Protein AF-A0A9W3GJE8-F1 (afdb_monomer_lite)

Radius of gyration: 27.29 Å; chains: 1; bounding box: 58×30×79 Å

pLDDT: mean 74.1, std 19.43, range [28.39, 98.31]

Foldseek 3Di:
DDPVVVVVVVVVVVVVVVVVVVVVVVVVVVVVVVVVVVVVVVVVVVVCCVVPVDDDPPPDDDVFFDWDFDDDVPDPPDTDIDGDGPLNVDCPRPVVVVVVVVVVVVVPPDD

Sequence (111 aa):
MTAKEHHQAQEEVNRLIDELQTAIKSNRGHLSKLGPQLQAEQEQFSSYVYQHIKSLPANTLIPGGLQLKVFENGKDTGEISVYVSKTDLWPNSPTQTDYMKERESLLTVHL

InterPro domains:
  IPR043188 Doublecortin domain-containing protein 1 [PTHR46302] (1-108)
  IPR057424 Doublecortin domain-containing protein 1-like, ubiquitin domain [PF25510] (65-103)

Structure (mmCIF, N/CA/C/O backbone):
data_AF-A0A9W3GJE8-F1
#
_entry.id   AF-A0A9W3GJE8-F1
#
loop_
_atom_site.group_PDB
_atom_site.id
_atom_site.type_symbol
_atom_site.label_atom_id
_atom_site.label_alt_id
_atom_site.label_comp_id
_atom_site.label_asym_id
_atom_site.label_entity_id
_atom_site.label_seq_id
_atom_site.pdbx_PDB_ins_code
_atom_site.Cartn_x
_atom_site.Cartn_y
_atom_site.Cartn_z
_atom_site.occupancy
_atom_site.B_iso_or_equiv
_atom_site.auth_seq_id
_atom_site.auth_comp_id
_atom_site.auth_asym_id
_atom_site.auth_atom_id
_atom_site.pdbx_PDB_model_num
ATOM 1 N N . MET A 1 1 ? 24.623 -5.686 -43.720 1.00 62.19 1 MET A N 1
ATOM 2 C CA . MET A 1 1 ? 24.328 -4.478 -42.931 1.00 62.19 1 MET A CA 1
ATOM 3 C C . MET A 1 1 ? 25.204 -3.353 -43.434 1.00 62.19 1 MET A C 1
ATOM 5 O O . MET A 1 1 ? 26.422 -3.488 -43.453 1.00 62.19 1 MET A O 1
ATOM 9 N N . THR A 1 2 ? 24.581 -2.291 -43.913 1.00 86.62 2 THR A N 1
ATOM 10 C CA . THR A 1 2 ? 25.245 -1.069 -44.363 1.00 86.62 2 THR A CA 1
ATOM 11 C C . THR A 1 2 ? 25.479 -0.131 -43.176 1.00 86.62 2 THR A C 1
ATOM 13 O O . THR A 1 2 ? 24.783 -0.205 -42.164 1.00 86.62 2 THR A O 1
ATOM 16 N N . ALA A 1 3 ? 26.450 0.780 -43.284 1.00 86.94 3 ALA A N 1
ATOM 17 C CA . ALA A 1 3 ? 26.758 1.740 -42.216 1.00 86.94 3 ALA A CA 1
ATOM 18 C C . ALA A 1 3 ? 25.547 2.611 -41.819 1.00 86.94 3 ALA A C 1
ATOM 20 O O . ALA A 1 3 ? 25.405 2.991 -40.659 1.00 86.94 3 ALA A O 1
ATOM 21 N N . LYS A 1 4 ? 24.642 2.878 -42.770 1.00 87.50 4 LYS A N 1
ATOM 22 C CA . LYS A 1 4 ? 23.403 3.631 -42.545 1.00 87.50 4 LYS A CA 1
ATOM 23 C C . LYS A 1 4 ? 22.412 2.873 -41.656 1.00 87.50 4 LYS A C 1
ATOM 25 O O . LYS A 1 4 ? 21.859 3.464 -40.738 1.00 87.50 4 LYS A O 1
ATOM 30 N N . GLU A 1 5 ? 22.229 1.576 -41.897 1.00 89.69 5 GLU A N 1
ATOM 31 C CA . GLU A 1 5 ? 21.360 0.719 -41.076 1.00 89.69 5 GLU A CA 1
ATOM 32 C C . GLU A 1 5 ? 21.900 0.592 -39.646 1.00 89.69 5 GLU A C 1
ATOM 34 O O . GLU A 1 5 ? 21.135 0.648 -38.690 1.00 89.69 5 GLU A O 1
ATOM 39 N N . HIS A 1 6 ? 23.225 0.497 -39.486 1.00 90.00 6 HIS A N 1
ATOM 40 C CA . HIS A 1 6 ? 23.855 0.477 -38.164 1.00 90.00 6 HIS A CA 1
ATOM 41 C C . HIS A 1 6 ? 23.651 1.798 -37.408 1.00 90.00 6 HIS A C 1
ATOM 43 O O . HIS A 1 6 ? 23.419 1.794 -36.202 1.00 90.00 6 HIS A O 1
ATOM 49 N N . HIS A 1 7 ? 23.734 2.938 -38.099 1.00 92.06 7 HIS A N 1
ATOM 50 C CA . HIS A 1 7 ? 23.504 4.241 -37.480 1.00 92.06 7 HIS A CA 1
ATOM 51 C C . HIS A 1 7 ? 22.048 4.411 -37.026 1.00 92.06 7 HIS A C 1
ATOM 53 O O . HIS A 1 7 ? 21.813 4.801 -35.888 1.00 92.06 7 HIS A O 1
ATOM 59 N N . GLN A 1 8 ? 21.082 4.027 -37.865 1.00 92.88 8 GLN A N 1
ATOM 60 C CA . GLN A 1 8 ? 19.658 4.073 -37.516 1.00 92.88 8 GLN A CA 1
ATOM 61 C C . GLN A 1 8 ? 19.316 3.146 -36.345 1.00 92.88 8 GLN A C 1
ATOM 63 O O . GLN A 1 8 ? 18.617 3.555 -35.421 1.00 92.88 8 GLN A O 1
ATOM 68 N N . ALA A 1 9 ? 19.860 1.926 -36.339 1.00 93.00 9 ALA A N 1
ATOM 69 C CA . ALA A 1 9 ? 19.688 1.005 -35.220 1.00 93.00 9 ALA A CA 1
ATOM 70 C C . ALA A 1 9 ? 20.263 1.583 -33.914 1.00 93.00 9 ALA A C 1
ATOM 72 O O . ALA A 1 9 ? 19.660 1.437 -32.855 1.00 93.00 9 ALA A O 1
ATOM 73 N N . GLN A 1 10 ? 21.400 2.284 -33.984 1.00 94.69 10 GLN A N 1
ATOM 74 C CA . GLN A 1 10 ? 21.996 2.934 -32.817 1.00 94.69 10 GLN A CA 1
ATOM 75 C C . GLN A 1 10 ? 21.115 4.066 -32.264 1.00 94.69 10 GLN A C 1
ATOM 77 O O . GLN A 1 10 ? 20.980 4.191 -31.048 1.00 94.69 10 GLN A O 1
ATOM 82 N N . GLU A 1 11 ? 20.512 4.883 -33.131 1.00 96.38 11 GLU A N 1
ATOM 83 C CA . GLU A 1 11 ? 19.589 5.948 -32.715 1.00 96.38 11 GLU A CA 1
ATOM 84 C C . GLU A 1 11 ? 18.321 5.384 -32.067 1.00 96.38 11 GLU A C 1
ATOM 86 O O . GLU A 1 11 ? 17.874 5.890 -31.038 1.00 96.38 11 GLU A O 1
ATOM 91 N N . GLU A 1 12 ? 17.766 4.308 -32.625 1.00 96.50 12 GLU A N 1
ATOM 92 C CA . GLU A 1 12 ? 16.579 3.655 -32.075 1.00 96.50 12 GLU A CA 1
ATOM 93 C C . GLU A 1 12 ? 16.856 3.021 -30.707 1.00 96.50 12 GLU A C 1
ATOM 95 O O . GLU A 1 12 ? 16.069 3.196 -29.777 1.00 96.50 12 GLU A O 1
ATOM 100 N N . VAL A 1 13 ? 18.011 2.368 -30.542 1.00 96.94 13 VAL A N 1
ATOM 101 C CA . VAL A 1 13 ? 18.452 1.846 -29.240 1.00 96.94 13 VAL A CA 1
ATOM 102 C C . VAL A 1 13 ? 18.588 2.973 -28.217 1.00 96.94 13 VAL A C 1
ATOM 104 O O . VAL A 1 13 ? 18.102 2.833 -27.097 1.00 96.94 13 VAL A O 1
ATOM 107 N N . ASN A 1 14 ? 19.189 4.105 -28.592 1.00 97.12 14 ASN A N 1
ATOM 108 C CA . ASN A 1 14 ? 19.320 5.249 -27.688 1.00 97.12 14 ASN A CA 1
ATOM 109 C C . ASN A 1 14 ? 17.947 5.816 -27.289 1.00 97.12 14 ASN A C 1
ATOM 111 O O . ASN A 1 14 ? 17.711 6.057 -26.107 1.00 97.12 14 ASN A O 1
ATOM 115 N N . ARG A 1 15 ? 17.008 5.940 -28.240 1.00 98.12 15 ARG A N 1
ATOM 116 C CA . ARG A 1 15 ? 15.636 6.386 -27.949 1.00 98.12 15 ARG A CA 1
ATOM 117 C C . ARG A 1 15 ? 14.939 5.456 -26.955 1.00 98.12 15 ARG A C 1
ATOM 119 O O . ARG A 1 15 ? 14.337 5.922 -25.992 1.00 98.12 15 ARG A O 1
ATOM 126 N N . LEU A 1 16 ? 15.048 4.144 -27.163 1.00 98.19 16 LEU A N 1
ATOM 127 C CA . LEU A 1 16 ? 14.458 3.142 -26.271 1.00 98.19 16 LEU A CA 1
ATOM 128 C C . LEU A 1 16 ? 15.071 3.187 -24.865 1.00 98.19 16 LEU A C 1
ATOM 130 O O . LEU A 1 16 ? 14.359 2.997 -23.879 1.00 98.19 16 LEU A O 1
ATOM 134 N N . ILE A 1 17 ? 16.373 3.465 -24.758 1.00 98.12 17 ILE A N 1
ATOM 135 C CA . ILE A 1 17 ? 17.042 3.662 -23.467 1.00 98.12 17 ILE A CA 1
ATOM 136 C C . ILE A 1 17 ? 16.449 4.872 -22.736 1.00 98.12 17 ILE A C 1
ATOM 138 O O . ILE A 1 17 ? 16.104 4.751 -21.559 1.00 98.12 17 ILE A O 1
ATOM 142 N N . ASP A 1 18 ? 16.276 6.004 -23.417 1.00 98.31 18 ASP A N 1
ATOM 143 C CA . ASP A 1 18 ? 15.727 7.226 -22.815 1.00 98.31 18 ASP A CA 1
ATOM 144 C C . ASP A 1 18 ? 14.266 7.042 -22.368 1.00 98.31 18 ASP A C 1
ATOM 146 O O . ASP A 1 18 ? 13.877 7.451 -21.265 1.00 98.31 18 ASP A O 1
ATOM 150 N N . GLU A 1 19 ? 13.455 6.370 -23.191 1.00 98.25 19 GLU A N 1
ATOM 151 C CA . GLU A 1 19 ? 12.071 6.012 -22.863 1.00 98.25 19 GLU A CA 1
ATOM 152 C C . GLU A 1 19 ? 12.012 5.118 -21.614 1.00 98.25 19 GLU A C 1
ATOM 154 O O . GLU A 1 19 ? 11.259 5.397 -20.673 1.00 98.25 19 GLU A O 1
ATOM 159 N N . LEU A 1 20 ? 12.857 4.084 -21.551 1.00 98.25 20 LEU A N 1
ATOM 160 C CA . LEU A 1 20 ? 12.908 3.168 -20.413 1.00 98.25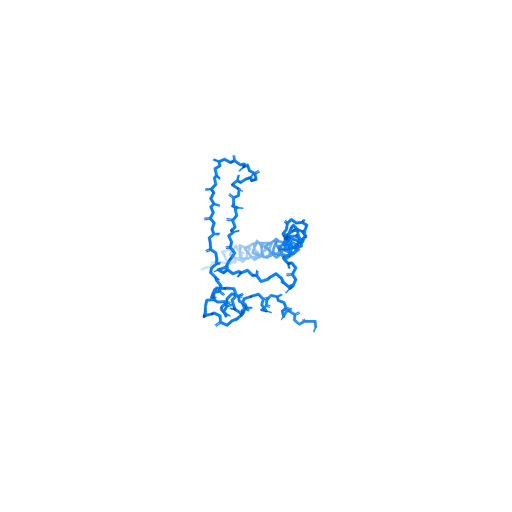 20 LEU A CA 1
ATOM 161 C C . LEU A 1 20 ? 13.372 3.872 -19.131 1.00 98.25 20 LEU A C 1
ATOM 163 O O . LEU A 1 20 ? 12.780 3.679 -18.067 1.00 98.25 20 LEU A O 1
ATOM 167 N N . GLN A 1 21 ? 14.394 4.724 -19.215 1.00 98.19 21 GLN A N 1
ATOM 168 C CA . GLN A 1 21 ? 14.867 5.512 -18.074 1.00 98.19 21 GLN A CA 1
ATOM 169 C C . GLN A 1 21 ? 13.779 6.450 -17.544 1.00 98.19 21 GLN A C 1
ATOM 171 O O . GLN A 1 21 ? 13.595 6.577 -16.328 1.00 98.19 21 GLN A O 1
ATOM 176 N N . THR A 1 22 ? 13.020 7.065 -18.450 1.00 98.06 22 THR A N 1
ATOM 177 C CA . THR A 1 22 ? 11.897 7.939 -18.105 1.00 98.06 22 THR A CA 1
ATOM 178 C C . THR A 1 22 ? 10.796 7.164 -17.386 1.00 98.06 22 THR A C 1
ATOM 180 O O . THR A 1 22 ? 10.339 7.590 -16.320 1.00 98.06 22 THR A O 1
ATOM 183 N N . ALA A 1 23 ? 10.422 5.993 -17.907 1.00 97.81 23 ALA A N 1
ATOM 184 C CA . ALA A 1 23 ? 9.424 5.123 -17.294 1.00 97.81 23 ALA A CA 1
ATOM 185 C C . ALA A 1 23 ? 9.856 4.646 -15.896 1.00 97.81 23 ALA A C 1
ATOM 187 O O . ALA A 1 23 ? 9.076 4.719 -14.945 1.00 97.81 23 ALA A O 1
ATOM 188 N N . ILE A 1 24 ? 11.121 4.240 -15.729 1.00 97.69 24 ILE A N 1
ATOM 189 C CA . ILE A 1 24 ? 11.676 3.833 -14.428 1.00 97.69 24 ILE A CA 1
ATOM 190 C C . ILE A 1 24 ? 11.609 4.986 -13.421 1.00 97.69 24 ILE A C 1
ATOM 192 O O . ILE A 1 24 ? 11.160 4.798 -12.286 1.00 97.69 24 ILE A O 1
ATOM 196 N N . LYS A 1 25 ? 12.029 6.191 -13.822 1.00 97.44 25 LYS A N 1
ATOM 197 C CA . LYS A 1 25 ? 12.011 7.373 -12.950 1.00 97.44 25 LYS A CA 1
ATOM 198 C C . LYS A 1 25 ? 10.588 7.747 -12.536 1.00 97.44 25 LYS A C 1
ATOM 200 O O . LYS A 1 25 ? 10.355 8.034 -11.361 1.00 97.44 25 LYS A O 1
ATOM 205 N N . SER A 1 26 ? 9.648 7.718 -13.480 1.00 96.56 26 SER A N 1
ATOM 206 C CA . SER A 1 26 ? 8.230 7.969 -13.220 1.00 96.56 26 SER A CA 1
ATOM 207 C C . SER A 1 26 ? 7.664 6.955 -12.224 1.00 96.56 26 SER A C 1
ATOM 209 O O . SER A 1 26 ? 7.166 7.353 -11.169 1.00 96.56 26 SER A O 1
ATOM 211 N N . ASN A 1 27 ? 7.841 5.656 -12.480 1.00 96.50 27 ASN A N 1
ATOM 212 C CA . ASN A 1 27 ? 7.356 4.591 -11.599 1.00 96.50 27 ASN A CA 1
ATOM 213 C C . ASN A 1 27 ? 7.936 4.698 -10.189 1.00 96.50 27 ASN A C 1
ATOM 215 O O . ASN A 1 27 ? 7.202 4.573 -9.212 1.00 96.50 27 ASN A O 1
ATOM 219 N N . ARG A 1 28 ? 9.229 5.013 -10.057 1.00 95.25 28 ARG A N 1
ATOM 220 C CA . ARG A 1 28 ? 9.848 5.248 -8.747 1.00 95.25 28 ARG A CA 1
ATOM 221 C C . ARG A 1 28 ? 9.186 6.409 -7.995 1.00 95.25 28 ARG A C 1
ATOM 223 O O . ARG A 1 28 ? 8.985 6.303 -6.789 1.00 95.25 28 ARG A O 1
ATOM 230 N N . GLY A 1 29 ? 8.815 7.479 -8.699 1.00 94.06 29 GLY A N 1
ATOM 231 C CA . GLY A 1 29 ? 8.074 8.609 -8.129 1.00 94.06 29 GLY A CA 1
ATOM 232 C C . GLY A 1 29 ? 6.625 8.281 -7.746 1.00 94.06 29 GLY A C 1
ATOM 233 O O . GLY A 1 29 ? 6.077 8.895 -6.832 1.00 94.06 29 GLY A O 1
ATOM 234 N N . HIS A 1 30 ? 5.991 7.313 -8.411 1.00 93.56 30 HIS A N 1
ATOM 235 C CA . HIS A 1 30 ? 4.691 6.786 -7.988 1.00 93.56 30 HIS A CA 1
ATOM 236 C C . HIS A 1 30 ? 4.831 5.916 -6.736 1.00 93.56 30 HIS A C 1
ATOM 238 O O . HIS A 1 30 ? 4.132 6.145 -5.750 1.00 93.56 30 HIS A O 1
ATOM 244 N N . LEU A 1 31 ? 5.788 4.984 -6.731 1.00 93.75 31 LEU A N 1
ATOM 245 C CA . LEU A 1 31 ? 6.051 4.100 -5.593 1.00 93.75 31 LEU A CA 1
ATOM 246 C C . LEU A 1 31 ? 6.439 4.877 -4.328 1.00 93.75 31 LEU A C 1
ATOM 248 O O . LEU A 1 31 ? 6.001 4.520 -3.238 1.00 93.75 31 LEU A O 1
ATOM 252 N N . SER A 1 32 ? 7.182 5.983 -4.455 1.00 93.81 32 SER A N 1
ATOM 253 C CA . SER A 1 32 ? 7.549 6.814 -3.301 1.00 93.81 32 SER A CA 1
ATOM 254 C C . SER A 1 32 ? 6.350 7.463 -2.602 1.00 93.81 32 SER A C 1
ATOM 256 O O . SER A 1 32 ? 6.485 7.899 -1.465 1.00 93.81 32 SER A O 1
ATOM 258 N N . LYS A 1 33 ? 5.191 7.558 -3.268 1.00 94.69 33 LYS A N 1
ATOM 259 C CA . LYS A 1 33 ? 3.956 8.107 -2.684 1.00 94.69 33 LYS A CA 1
ATOM 260 C C . LYS A 1 33 ? 3.129 7.052 -1.953 1.00 94.69 33 LYS A C 1
ATOM 262 O O . LYS A 1 33 ? 2.388 7.416 -1.046 1.00 94.69 33 LYS A O 1
ATOM 267 N N . LEU A 1 34 ? 3.278 5.774 -2.309 1.00 93.88 34 LEU A N 1
ATOM 268 C CA . LEU A 1 34 ? 2.508 4.686 -1.703 1.00 93.88 34 LEU A CA 1
ATOM 269 C C . LEU A 1 34 ? 2.836 4.506 -0.219 1.00 93.88 34 LEU A C 1
ATOM 271 O O . LEU A 1 34 ? 1.928 4.290 0.571 1.00 93.88 34 LEU A O 1
ATOM 275 N N . GLY A 1 35 ? 4.108 4.645 0.171 1.00 91.44 35 GLY A N 1
ATOM 276 C CA . GLY A 1 35 ? 4.519 4.554 1.579 1.00 91.44 35 GLY A CA 1
ATOM 277 C C . GLY A 1 35 ? 3.802 5.580 2.470 1.00 91.44 35 GLY A C 1
ATOM 278 O O . GLY A 1 35 ? 3.084 5.178 3.383 1.00 91.44 35 GLY A O 1
ATOM 279 N N . PRO A 1 36 ? 3.915 6.890 2.178 1.00 94.50 36 PRO A N 1
ATOM 280 C CA . PRO A 1 36 ? 3.189 7.926 2.912 1.00 94.50 36 PRO A CA 1
ATOM 281 C C . PRO A 1 36 ? 1.662 7.763 2.894 1.00 94.50 36 PRO A C 1
ATOM 283 O O . PRO A 1 36 ? 1.015 8.045 3.897 1.00 94.50 36 PRO A O 1
ATOM 286 N N . GLN A 1 37 ? 1.076 7.306 1.781 1.00 95.00 37 GLN A N 1
ATOM 287 C CA . GLN A 1 37 ? -0.369 7.053 1.696 1.00 95.00 37 GLN A CA 1
ATOM 288 C C . GLN A 1 37 ? -0.802 5.914 2.617 1.00 95.00 37 GLN A C 1
ATOM 290 O O . GLN A 1 37 ? -1.737 6.083 3.394 1.00 95.00 37 GLN A O 1
ATOM 295 N N . LEU A 1 38 ? -0.083 4.790 2.579 1.00 92.81 38 LEU A N 1
ATOM 296 C CA . LEU A 1 38 ? -0.342 3.650 3.451 1.00 92.81 38 LEU A CA 1
ATOM 297 C C . LEU A 1 38 ? -0.212 4.041 4.927 1.00 92.81 38 LEU A C 1
ATOM 299 O O . LEU A 1 38 ? -1.052 3.660 5.737 1.00 92.81 38 LEU A O 1
ATOM 303 N N . GLN A 1 39 ? 0.809 4.829 5.273 1.00 91.88 39 GLN A N 1
ATOM 304 C CA . GLN A 1 39 ? 0.987 5.327 6.634 1.00 91.88 39 GLN A CA 1
ATOM 305 C C . GLN A 1 39 ? -0.183 6.225 7.064 1.00 91.88 39 GLN A C 1
ATOM 307 O O . GLN A 1 39 ? -0.745 6.016 8.136 1.00 91.88 39 GLN A O 1
ATOM 312 N N . ALA A 1 40 ? -0.592 7.180 6.225 1.00 92.69 40 ALA A N 1
ATOM 313 C CA . ALA A 1 40 ? -1.721 8.059 6.525 1.00 92.69 40 ALA A CA 1
ATOM 314 C C . ALA A 1 40 ? -3.034 7.274 6.711 1.00 92.69 40 ALA A C 1
ATOM 316 O O . ALA A 1 40 ? -3.802 7.562 7.628 1.00 92.69 40 ALA A O 1
ATOM 317 N N . GLU A 1 41 ? -3.275 6.247 5.889 1.00 91.25 41 GLU A N 1
ATOM 318 C CA . GLU A 1 41 ? -4.418 5.346 6.056 1.00 91.25 41 GLU A CA 1
ATOM 319 C C . GLU A 1 41 ? -4.335 4.567 7.377 1.00 91.25 41 GLU A C 1
ATOM 321 O O . GLU A 1 41 ? -5.313 4.525 8.123 1.00 91.25 41 GLU A O 1
ATOM 326 N N . GLN A 1 42 ? -3.176 3.997 7.721 1.00 86.56 42 GLN A N 1
ATOM 327 C CA . GLN A 1 42 ? -2.973 3.279 8.988 1.00 86.56 42 GLN A CA 1
ATOM 328 C C . GLN A 1 42 ? -3.180 4.178 10.215 1.00 86.56 42 GLN A C 1
ATOM 330 O O . GLN A 1 42 ? -3.803 3.756 11.195 1.00 86.56 42 GLN A O 1
ATOM 335 N N . GLU A 1 43 ? -2.698 5.420 10.168 1.00 89.75 43 GLU A N 1
ATOM 336 C CA . GLU A 1 43 ? -2.908 6.423 11.217 1.00 89.75 43 GLU A CA 1
ATOM 337 C C . GLU A 1 43 ? -4.392 6.795 11.337 1.00 89.75 43 GLU A C 1
ATOM 339 O O . GLU A 1 43 ? -4.936 6.839 12.446 1.00 89.75 43 GLU A O 1
ATOM 344 N N . GLN A 1 44 ? -5.083 6.978 10.207 1.00 89.00 44 GLN A N 1
ATOM 345 C CA . GLN A 1 44 ? -6.523 7.230 10.178 1.00 89.00 44 GLN A CA 1
ATOM 346 C C . GLN A 1 44 ? -7.314 6.059 10.777 1.00 89.00 44 GLN A C 1
ATOM 348 O O . GLN A 1 44 ? -8.193 6.282 11.613 1.00 89.00 44 GLN A O 1
ATOM 353 N N . PHE A 1 45 ? -6.991 4.817 10.405 1.00 79.69 45 PHE A N 1
ATOM 354 C CA . PHE A 1 45 ? -7.611 3.618 10.976 1.00 79.69 45 PHE A CA 1
ATOM 355 C C . PHE A 1 45 ? -7.362 3.510 12.481 1.00 79.69 45 PHE A C 1
ATOM 357 O O . PHE A 1 45 ? -8.293 3.243 13.242 1.00 79.69 45 PHE A O 1
ATOM 364 N N . SER A 1 46 ? -6.130 3.752 12.927 1.00 76.25 46 SER A N 1
ATOM 365 C CA . SER A 1 46 ? -5.769 3.694 14.348 1.00 76.25 46 SER A CA 1
ATOM 366 C C . SER A 1 46 ? -6.529 4.742 15.165 1.00 76.25 46 SER A C 1
ATOM 368 O O . SER A 1 46 ? -7.072 4.432 16.226 1.00 76.25 46 SER A O 1
ATOM 370 N N . SER A 1 47 ? -6.640 5.964 14.637 1.00 78.69 47 SER A N 1
ATOM 371 C CA . SER A 1 47 ? -7.428 7.043 15.240 1.00 78.69 47 SER A CA 1
ATOM 372 C C . SER A 1 47 ? -8.918 6.691 15.307 1.00 78.69 47 SER A C 1
ATOM 374 O O . SER A 1 47 ? 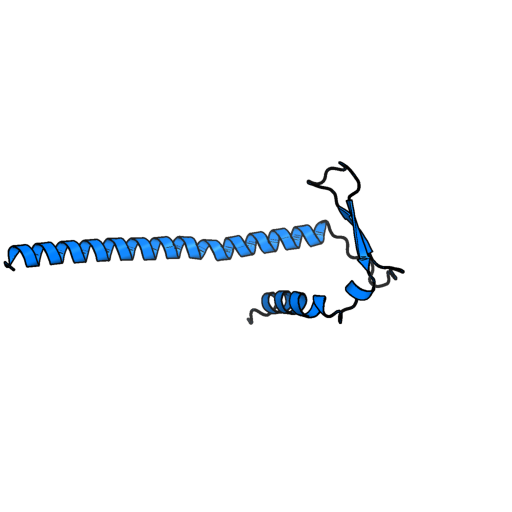-9.540 6.836 16.360 1.00 78.69 47 SER A O 1
ATOM 376 N N . TYR A 1 48 ? -9.479 6.141 14.224 1.00 78.12 48 TYR A N 1
ATOM 377 C CA . TYR A 1 48 ? -10.871 5.692 14.176 1.00 78.12 48 TYR A CA 1
ATOM 378 C C . TYR A 1 48 ? -11.162 4.622 15.238 1.00 78.12 48 TYR A C 1
ATOM 380 O O . TYR A 1 48 ? -12.130 4.734 15.991 1.00 78.12 48 TYR A O 1
ATOM 388 N N . VAL A 1 49 ? -10.296 3.609 15.349 1.00 75.75 49 VAL A N 1
ATOM 389 C CA . VAL A 1 49 ? -10.412 2.562 16.373 1.00 75.75 49 VAL A CA 1
ATOM 390 C C . VAL A 1 49 ? -10.385 3.170 17.772 1.00 75.75 49 VAL A C 1
ATOM 392 O O . VAL A 1 49 ? -11.272 2.874 18.565 1.00 75.75 49 VAL A O 1
ATOM 395 N N . TYR A 1 50 ? -9.430 4.054 18.068 1.00 72.56 50 TYR A N 1
ATOM 396 C CA . TYR A 1 50 ? -9.316 4.672 19.392 1.00 72.56 50 TYR A CA 1
ATOM 397 C C . TYR A 1 50 ? -10.543 5.519 19.767 1.00 72.56 50 TYR A C 1
ATOM 399 O O . TYR A 1 50 ? -10.971 5.526 20.920 1.00 72.56 50 TYR A O 1
ATOM 407 N N . GLN A 1 51 ? -11.130 6.228 18.799 1.00 74.31 51 GLN A N 1
ATOM 408 C CA . GLN A 1 51 ? -12.285 7.095 19.039 1.00 74.31 51 GLN A CA 1
ATOM 409 C C . GLN A 1 51 ? -13.601 6.320 19.173 1.00 74.31 51 GLN A C 1
ATOM 411 O O . GLN A 1 51 ? -14.467 6.706 19.962 1.00 74.31 51 GLN A O 1
ATOM 416 N N . HIS A 1 52 ? -13.770 5.245 18.401 1.00 71.38 52 HIS A N 1
ATOM 417 C CA . HIS A 1 52 ? -15.069 4.587 18.244 1.00 71.38 52 HIS A CA 1
ATOM 418 C C . HIS A 1 52 ? -15.153 3.205 18.891 1.00 71.38 52 HIS A C 1
ATOM 420 O O . HIS A 1 52 ? -16.237 2.802 19.317 1.00 71.38 52 HIS A O 1
ATOM 426 N N . ILE A 1 53 ? -14.036 2.488 19.025 1.00 71.31 53 ILE A N 1
ATOM 427 C CA . ILE A 1 53 ? -13.989 1.195 19.707 1.00 71.31 53 ILE A CA 1
ATOM 428 C C . ILE A 1 53 ? -13.581 1.440 21.153 1.00 71.31 53 ILE A C 1
ATOM 430 O O . ILE A 1 53 ? -12.405 1.519 21.502 1.00 71.31 53 ILE A O 1
ATOM 434 N N . LYS A 1 54 ? -14.584 1.552 22.023 1.00 67.88 54 LYS A N 1
ATOM 435 C CA . LYS A 1 54 ? -14.344 1.618 23.464 1.00 67.88 54 LYS A CA 1
ATOM 436 C C . LYS A 1 54 ? -13.808 0.268 23.922 1.00 67.88 54 LYS A C 1
ATOM 438 O O . LYS A 1 54 ? -14.496 -0.745 23.795 1.00 67.88 54 LYS A O 1
ATOM 443 N N . SER A 1 55 ? -12.588 0.253 24.451 1.00 64.00 55 SER A N 1
ATOM 444 C CA . SER A 1 55 ? -12.076 -0.926 25.137 1.00 64.00 55 SER A CA 1
ATOM 445 C C . SER A 1 55 ? -12.981 -1.242 26.324 1.00 64.00 55 SER A C 1
ATOM 447 O O . SER A 1 55 ? -13.459 -0.353 27.037 1.00 64.00 55 SER A O 1
ATOM 449 N N . LEU A 1 56 ? -13.255 -2.528 26.518 1.00 63.53 56 LEU A N 1
ATOM 450 C CA . LEU A 1 56 ? -13.924 -2.966 27.730 1.00 63.53 56 LEU A CA 1
ATOM 451 C C . LEU A 1 56 ? -12.975 -2.733 28.915 1.00 63.53 56 LEU A C 1
ATOM 453 O O . LEU A 1 56 ? -11.762 -2.916 28.764 1.00 63.53 56 LEU A O 1
ATOM 457 N N . PRO A 1 57 ? -13.492 -2.321 30.083 1.00 66.38 57 PRO A N 1
ATOM 458 C CA . PRO A 1 57 ? -12.692 -2.231 31.294 1.00 66.38 57 PRO A CA 1
ATOM 459 C C . PRO A 1 57 ? -11.878 -3.512 31.508 1.00 66.38 57 PRO A C 1
ATOM 461 O O . PRO A 1 57 ? -12.393 -4.613 31.330 1.00 66.38 57 PRO A O 1
ATOM 464 N N . ALA A 1 58 ? -10.624 -3.385 31.948 1.00 59.28 58 ALA A N 1
ATOM 465 C CA . ALA A 1 58 ? -9.719 -4.527 32.146 1.00 59.28 58 ALA A CA 1
ATOM 466 C C . ALA A 1 58 ? -10.271 -5.610 33.104 1.00 59.28 58 ALA A C 1
ATOM 468 O O . ALA A 1 58 ? -9.818 -6.749 33.085 1.00 59.28 58 ALA A O 1
ATOM 469 N N . ASN A 1 59 ? -11.280 -5.263 33.909 1.00 60.66 59 ASN A N 1
ATOM 470 C CA . ASN A 1 59 ? -11.941 -6.148 34.869 1.00 60.66 59 ASN A CA 1
ATOM 471 C C . ASN A 1 59 ? -13.292 -6.690 34.372 1.00 60.66 59 ASN A C 1
ATOM 473 O O . ASN A 1 59 ? -14.038 -7.291 35.146 1.00 60.66 59 ASN A O 1
ATOM 477 N N . THR A 1 60 ? -13.658 -6.453 33.110 1.00 62.72 60 THR A N 1
ATOM 478 C CA . THR A 1 60 ? -14.899 -6.980 32.548 1.00 62.72 60 THR A CA 1
ATOM 479 C C . THR A 1 60 ? -14.754 -8.479 32.322 1.00 62.72 60 THR A C 1
ATOM 481 O O . THR A 1 60 ? -14.217 -8.937 31.316 1.00 62.72 60 THR A O 1
ATOM 484 N N . LEU A 1 61 ? -15.270 -9.262 33.267 1.00 60.88 61 LEU A N 1
ATOM 485 C CA . LEU A 1 61 ? -15.522 -10.676 33.044 1.00 60.88 61 LEU A CA 1
ATOM 486 C C . LEU A 1 61 ? -16.671 -10.775 32.034 1.00 60.88 61 LEU A C 1
ATOM 488 O O . LEU A 1 61 ? -17.778 -10.349 32.349 1.00 60.88 61 LEU A O 1
ATOM 492 N N . ILE A 1 62 ? -16.418 -11.310 30.837 1.00 65.31 62 ILE A N 1
ATOM 493 C CA . ILE A 1 62 ? -17.474 -11.607 29.860 1.00 65.31 62 ILE A CA 1
ATOM 494 C C . ILE A 1 62 ? -17.794 -13.106 29.954 1.00 65.31 62 ILE A C 1
ATOM 496 O O . ILE A 1 62 ? -17.040 -13.932 29.424 1.00 65.31 62 ILE A O 1
ATOM 500 N N . PRO A 1 63 ? -18.856 -13.513 30.672 1.00 64.19 63 PRO A N 1
ATOM 501 C CA . PRO A 1 63 ? -19.227 -14.914 30.777 1.00 64.19 63 PRO A CA 1
ATOM 502 C C . PRO A 1 63 ? -19.873 -15.323 29.448 1.00 64.19 63 PRO A C 1
ATOM 504 O O . PRO A 1 63 ? -20.941 -14.834 29.103 1.00 64.19 63 PRO A O 1
ATOM 507 N N . GLY A 1 64 ? -19.204 -16.184 28.680 1.00 69.31 64 GLY A N 1
ATOM 508 C CA . GLY A 1 64 ? -19.689 -16.691 27.387 1.00 69.31 64 GLY A CA 1
ATOM 509 C C . GLY A 1 64 ? -18.845 -16.223 26.203 1.00 69.31 64 GLY A C 1
ATOM 510 O O . GLY A 1 64 ? -18.439 -17.048 25.387 1.00 69.31 64 GLY A O 1
ATOM 511 N N . GLY A 1 65 ? -18.471 -14.947 26.171 1.00 71.19 65 GLY A N 1
ATOM 512 C CA . GLY A 1 65 ? -17.758 -14.339 25.048 1.00 71.19 65 GLY A CA 1
ATOM 513 C C . GLY A 1 65 ? -18.430 -13.043 24.593 1.00 71.19 65 GLY A C 1
ATOM 514 O O . GLY A 1 65 ? -19.384 -12.589 25.219 1.00 71.19 65 GLY A O 1
ATOM 515 N N . LEU A 1 66 ? -17.910 -12.408 23.547 1.00 76.44 66 LEU A N 1
ATOM 516 C CA . LEU A 1 66 ? -18.325 -11.075 23.113 1.00 76.44 66 LEU A CA 1
ATOM 517 C C . LEU A 1 66 ? -19.400 -11.159 22.024 1.00 76.44 66 LEU A C 1
ATOM 519 O O . LEU A 1 66 ? -19.174 -11.759 20.977 1.00 76.44 66 LEU A O 1
ATOM 523 N N . GLN A 1 67 ? -20.545 -10.512 22.240 1.00 75.62 67 GLN A N 1
ATOM 524 C CA . GLN A 1 67 ? -21.552 -10.307 21.198 1.00 75.62 67 GLN A CA 1
ATOM 525 C C . GLN A 1 67 ? -21.371 -8.915 20.584 1.00 75.62 67 GLN A C 1
ATOM 527 O O . GLN A 1 67 ? -21.425 -7.904 21.283 1.00 75.62 67 GLN A O 1
ATOM 532 N N . LEU A 1 68 ? -21.132 -8.865 19.278 1.00 76.19 68 LEU A N 1
ATOM 533 C CA . LEU A 1 68 ? -20.935 -7.644 18.505 1.00 76.19 68 LEU A CA 1
ATOM 534 C C . LEU A 1 68 ? -22.189 -7.360 17.681 1.00 76.19 68 LEU A C 1
ATOM 536 O O . LEU A 1 68 ? -22.627 -8.226 16.926 1.00 76.19 68 LEU A O 1
ATOM 540 N N . LYS A 1 69 ? -22.736 -6.145 17.784 1.00 75.50 69 LYS A N 1
ATOM 541 C CA . LYS A 1 69 ? -23.786 -5.656 16.880 1.00 75.50 69 LYS A CA 1
ATOM 542 C C . L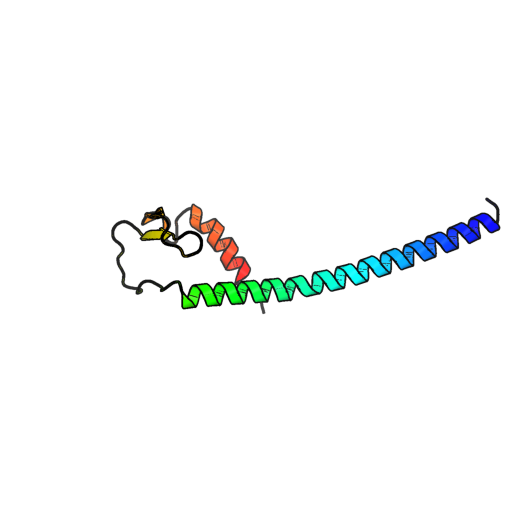YS A 1 69 ? -23.130 -4.880 15.739 1.00 75.50 69 LYS A C 1
ATOM 544 O O . LYS A 1 69 ? -22.459 -3.879 15.989 1.00 75.50 69 LYS A O 1
ATOM 549 N N . VAL A 1 70 ? -23.293 -5.355 14.507 1.00 72.81 70 VAL A N 1
ATOM 550 C CA . VAL A 1 70 ? -22.694 -4.748 13.313 1.00 72.81 70 VAL A CA 1
ATOM 551 C C . VAL A 1 70 ? -23.754 -3.947 12.566 1.00 72.81 70 VAL A C 1
ATOM 553 O O . VAL A 1 70 ? -24.825 -4.463 12.258 1.00 72.81 70 VAL A O 1
ATOM 556 N N . PHE A 1 71 ? -23.439 -2.687 12.268 1.00 73.81 71 PHE A N 1
ATOM 557 C CA . PHE A 1 71 ? -24.286 -1.793 11.482 1.00 73.81 71 PHE A CA 1
ATOM 558 C C . PHE A 1 71 ? -23.656 -1.572 10.113 1.00 73.81 71 PHE A C 1
ATOM 560 O O . PHE A 1 71 ? -22.581 -0.976 10.003 1.00 73.81 71 PHE A O 1
ATOM 567 N N . GLU A 1 72 ? -24.321 -2.037 9.063 1.00 74.44 72 GLU A N 1
ATOM 568 C CA . GLU A 1 72 ? -23.845 -1.828 7.702 1.00 74.44 72 GLU A CA 1
ATOM 569 C C . GLU A 1 72 ? -23.919 -0.334 7.351 1.00 74.44 72 GLU A C 1
ATOM 571 O O . GLU A 1 72 ? -24.953 0.318 7.511 1.00 74.44 72 GLU A O 1
ATOM 576 N N . ASN A 1 73 ? -22.797 0.245 6.913 1.00 74.81 73 ASN A N 1
ATOM 577 C CA . ASN A 1 73 ? -22.678 1.677 6.605 1.00 74.81 73 ASN A CA 1
ATOM 578 C C . ASN A 1 73 ? -23.114 2.614 7.754 1.00 74.81 73 ASN A C 1
ATOM 580 O O . ASN A 1 73 ? -23.548 3.741 7.510 1.00 74.81 73 ASN A O 1
ATOM 584 N N . GLY A 1 74 ? -23.039 2.145 9.006 1.00 70.50 74 GLY A N 1
ATOM 585 C CA . GLY A 1 74 ? -23.459 2.902 10.188 1.00 70.50 74 GLY A CA 1
ATOM 586 C C . GLY A 1 74 ? -24.972 3.129 10.301 1.00 70.50 74 GLY A C 1
ATOM 587 O O . GLY A 1 74 ? -25.398 3.922 11.139 1.00 70.50 74 GLY A O 1
ATOM 588 N N . LYS A 1 75 ? -25.789 2.464 9.473 1.00 75.69 75 LYS A N 1
ATOM 589 C CA . LYS A 1 75 ? -27.253 2.534 9.542 1.00 75.69 75 LYS A CA 1
ATOM 590 C C . LYS A 1 75 ? -27.804 1.323 10.293 1.00 75.69 75 LYS A C 1
ATOM 592 O O . LYS A 1 75 ? -27.352 0.200 10.092 1.00 75.69 75 LYS A O 1
ATOM 597 N N . ASP A 1 76 ? -28.810 1.551 11.135 1.00 75.94 76 ASP A N 1
ATOM 598 C CA . ASP A 1 76 ? -29.569 0.480 11.795 1.00 75.94 76 ASP A CA 1
ATOM 599 C C . ASP A 1 76 ? -30.605 -0.100 10.824 1.00 75.94 76 ASP A C 1
ATOM 601 O O . ASP A 1 76 ? -31.799 0.173 10.909 1.00 75.94 76 ASP A O 1
ATOM 605 N N . THR A 1 77 ? -30.117 -0.821 9.811 1.00 67.44 77 THR A N 1
ATOM 606 C CA . THR A 1 77 ? -30.931 -1.471 8.767 1.00 67.44 77 THR A CA 1
ATOM 607 C C . THR A 1 77 ? -31.328 -2.909 9.111 1.00 67.44 77 THR A C 1
ATOM 609 O O . THR A 1 77 ? -31.937 -3.589 8.289 1.00 67.44 77 THR A O 1
ATOM 612 N N . GLY A 1 78 ? -31.020 -3.370 10.323 1.00 65.06 78 GLY A N 1
ATOM 613 C CA . GLY A 1 78 ? -31.272 -4.728 10.796 1.00 65.06 78 GLY A CA 1
ATOM 614 C C . GLY A 1 78 ? -30.128 -5.226 11.675 1.00 65.06 78 GLY A C 1
ATOM 615 O O . GLY A 1 78 ? -28.979 -4.819 11.515 1.00 65.06 78 GLY A O 1
ATOM 616 N N . GLU A 1 79 ? -30.438 -6.097 12.634 1.00 66.69 79 GLU A N 1
ATOM 617 C CA . GLU A 1 79 ? -29.447 -6.624 13.571 1.00 66.69 79 GLU A CA 1
ATOM 618 C C . GLU A 1 79 ? -28.651 -7.774 12.941 1.00 66.69 79 GLU A C 1
ATOM 620 O O . GLU A 1 79 ? -29.159 -8.881 12.773 1.00 66.69 79 GLU A O 1
ATOM 625 N N . ILE A 1 80 ? -27.378 -7.520 12.628 1.00 65.88 80 ILE A N 1
ATOM 626 C CA . ILE A 1 80 ? -26.390 -8.574 12.383 1.00 65.88 80 ILE A CA 1
ATOM 627 C C . ILE A 1 80 ? -25.566 -8.705 13.664 1.00 65.88 80 ILE A C 1
ATOM 629 O O . ILE A 1 80 ? -24.740 -7.843 13.975 1.00 65.88 80 ILE A O 1
ATOM 633 N N . SER A 1 81 ? -25.816 -9.766 14.435 1.00 68.06 81 SER A N 1
ATOM 634 C CA . SER A 1 81 ? -25.049 -10.063 15.645 1.00 68.06 81 SER A CA 1
ATOM 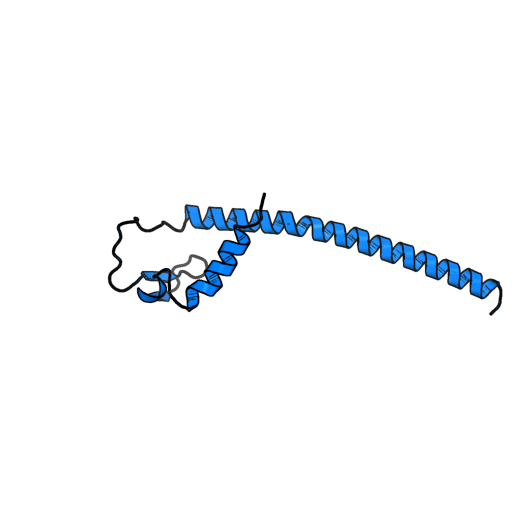635 C C . SER A 1 81 ? -23.975 -11.111 15.363 1.00 68.06 81 SER A C 1
ATOM 637 O O . SER A 1 81 ? -24.291 -12.204 14.892 1.00 68.06 81 SER A O 1
ATOM 639 N N . VAL A 1 82 ? -22.722 -10.812 15.697 1.00 73.62 82 VAL A N 1
ATOM 640 C CA . VAL A 1 82 ? -21.601 -11.758 15.627 1.00 73.62 82 VAL A CA 1
ATOM 641 C C . VAL A 1 82 ? -21.220 -12.163 17.043 1.00 73.62 82 VAL A C 1
ATOM 643 O O . VAL A 1 82 ? -21.054 -11.306 17.909 1.00 73.62 82 VAL A O 1
ATOM 646 N N . TYR A 1 83 ? -21.084 -13.463 17.290 1.00 76.62 83 TYR A N 1
ATOM 647 C CA . TYR A 1 83 ? -20.670 -13.990 18.586 1.00 76.62 83 TYR A CA 1
ATOM 648 C C . TYR A 1 83 ? -19.224 -14.475 18.527 1.00 76.62 83 TYR A C 1
ATOM 650 O O . TYR A 1 83 ? -18.882 -15.316 17.700 1.00 76.62 83 TYR A O 1
ATOM 658 N N . VAL A 1 84 ? -18.389 -13.953 19.421 1.00 73.81 84 VAL A N 1
ATOM 659 C CA . VAL A 1 84 ? -16.996 -14.360 19.607 1.00 73.81 84 VAL A CA 1
ATOM 660 C C . VAL A 1 84 ? -16.917 -15.138 20.907 1.00 73.81 84 VAL A C 1
ATOM 662 O O . VAL A 1 84 ? -17.199 -14.593 21.973 1.00 73.81 84 VAL A O 1
ATOM 665 N N . SER A 1 85 ? -16.558 -16.416 20.842 1.00 70.62 85 SER A N 1
ATOM 666 C CA . SER A 1 85 ? -16.558 -17.264 22.029 1.00 70.62 85 SER A CA 1
ATOM 667 C C . SER A 1 85 ? -15.402 -16.915 22.971 1.00 70.62 85 SER A C 1
ATOM 669 O O . SER A 1 85 ? -14.365 -16.390 22.565 1.00 70.62 85 SER A O 1
ATOM 671 N N . LYS A 1 86 ? -15.535 -17.261 24.256 1.00 67.94 86 LYS A N 1
ATOM 672 C CA . LYS A 1 86 ? -14.450 -17.093 25.238 1.00 67.94 86 LYS A CA 1
ATOM 673 C C . LYS A 1 86 ? -13.140 -17.793 24.828 1.00 67.94 86 LYS A C 1
ATOM 675 O O . LYS A 1 86 ? -12.072 -17.319 25.203 1.00 67.94 86 LYS A O 1
ATOM 680 N N . THR A 1 87 ? -13.206 -18.897 24.079 1.00 69.44 87 THR A N 1
ATOM 681 C CA . THR A 1 87 ? -12.018 -19.615 23.587 1.00 69.44 87 THR A CA 1
ATOM 682 C C . THR A 1 87 ? -11.277 -18.854 22.492 1.00 69.44 87 THR A C 1
ATOM 684 O O . THR A 1 87 ? -10.058 -18.959 22.431 1.00 69.44 87 THR A O 1
ATOM 687 N N . ASP A 1 88 ? -11.976 -18.036 21.700 1.00 63.47 88 ASP A N 1
ATOM 688 C CA . ASP A 1 88 ? -11.374 -17.187 20.658 1.00 63.47 88 ASP A CA 1
ATOM 689 C C . ASP A 1 88 ? -10.746 -15.911 21.242 1.00 63.47 88 ASP A C 1
ATOM 691 O O . ASP A 1 88 ? -9.872 -15.296 20.637 1.00 63.47 88 ASP A O 1
ATOM 695 N N . LEU A 1 89 ? -11.189 -15.514 22.439 1.00 60.47 89 LEU A N 1
ATOM 696 C CA . LEU A 1 89 ? -10.682 -14.354 23.177 1.00 60.47 89 LEU A CA 1
ATOM 697 C C . LEU A 1 89 ? -9.433 -14.670 24.017 1.00 60.47 89 LEU A C 1
ATOM 699 O O . LEU A 1 89 ? -8.838 -13.754 24.586 1.00 60.47 89 LEU A O 1
ATOM 703 N N . TRP A 1 90 ? -9.047 -15.944 24.142 1.00 57.00 90 TRP A N 1
ATOM 704 C CA . TRP A 1 90 ? -7.873 -16.335 24.919 1.00 57.00 90 TRP A CA 1
ATOM 705 C C . TRP A 1 90 ? -6.593 -16.191 24.078 1.00 57.00 90 TRP A C 1
ATOM 707 O O . TRP A 1 90 ? -6.566 -16.764 22.989 1.00 57.00 90 TRP A O 1
ATOM 717 N N . PRO A 1 91 ? -5.512 -15.570 24.605 1.00 53.62 91 PRO A N 1
ATOM 718 C CA . PRO A 1 91 ? -4.241 -15.321 23.896 1.00 53.62 91 PRO A CA 1
ATOM 719 C C . PRO A 1 91 ? -3.581 -16.525 23.194 1.00 53.62 91 PRO A C 1
ATOM 721 O O . PRO A 1 91 ? -2.668 -16.354 22.395 1.00 53.62 91 PRO A O 1
ATOM 724 N N . ASN A 1 92 ? -4.007 -17.752 23.515 1.00 51.75 92 ASN A N 1
ATOM 725 C CA . ASN A 1 92 ? -3.391 -19.010 23.084 1.00 51.75 92 ASN A CA 1
ATOM 726 C C . ASN A 1 92 ? -4.292 -19.832 22.144 1.00 51.75 92 ASN A C 1
ATOM 728 O O . ASN A 1 92 ? -4.109 -21.045 22.035 1.00 51.75 92 ASN A O 1
ATOM 732 N N . SER A 1 93 ? -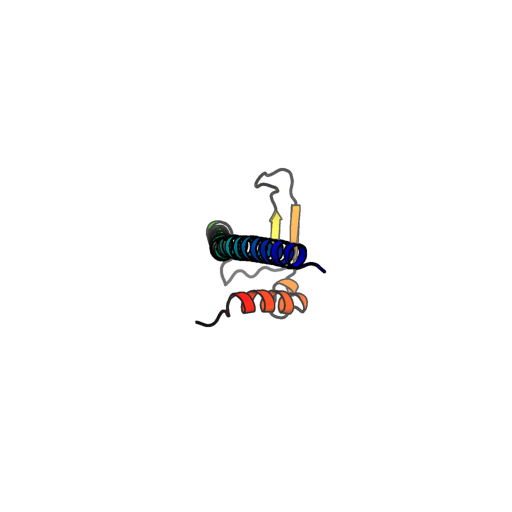5.303 -19.227 21.511 1.00 48.88 93 SER A N 1
ATOM 733 C CA . SER A 1 93 ? -6.097 -19.948 20.512 1.00 48.88 93 SER A CA 1
ATOM 734 C C . SER A 1 93 ? -5.265 -20.183 19.233 1.00 48.88 93 SER A C 1
ATOM 736 O O . SER A 1 93 ? -4.544 -19.277 18.803 1.00 48.88 93 SER A O 1
ATOM 738 N N . PRO A 1 94 ? -5.331 -21.375 18.601 1.00 50.81 94 PRO A N 1
ATOM 739 C CA . PRO A 1 94 ? -4.502 -21.710 17.433 1.00 50.81 94 PRO A CA 1
ATOM 740 C C . PRO A 1 94 ? -4.681 -20.739 16.260 1.00 50.81 94 PRO A C 1
ATOM 742 O O . PRO A 1 94 ? -3.752 -20.495 15.498 1.00 50.81 94 PRO A O 1
ATOM 745 N N . THR A 1 95 ? -5.874 -20.162 16.134 1.00 49.78 95 THR A N 1
ATOM 746 C CA . THR A 1 95 ? -6.235 -19.174 15.116 1.00 49.78 95 THR A CA 1
ATOM 747 C C . THR A 1 95 ? -5.621 -17.799 15.381 1.00 49.78 95 THR A C 1
ATOM 749 O O . THR A 1 95 ? -5.351 -17.075 14.433 1.00 49.78 95 THR A O 1
ATOM 752 N N . GLN A 1 96 ? -5.353 -17.425 16.637 1.00 44.91 96 GLN A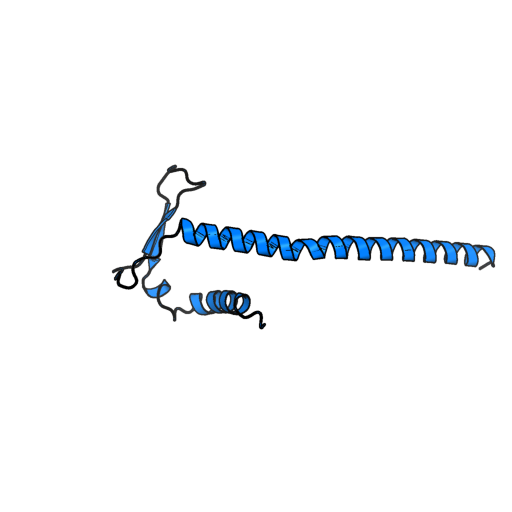 N 1
ATOM 753 C CA . GLN A 1 96 ? -4.820 -16.106 16.994 1.00 44.91 96 GLN A CA 1
ATOM 754 C C . GLN A 1 96 ? -3.297 -16.003 16.826 1.00 44.91 96 GLN A C 1
ATOM 756 O O . GLN A 1 96 ? -2.787 -14.905 16.611 1.00 44.91 96 GLN A O 1
ATOM 761 N N . THR A 1 97 ? -2.567 -17.124 16.867 1.00 43.75 97 THR A N 1
ATOM 762 C CA . THR A 1 97 ? -1.101 -17.124 16.723 1.00 43.75 97 THR A CA 1
ATOM 763 C C . THR A 1 97 ? -0.647 -16.655 15.336 1.00 43.75 97 THR A C 1
ATOM 765 O O . THR A 1 97 ? 0.387 -16.000 15.239 1.00 43.75 97 THR A O 1
ATOM 768 N N . ASP A 1 98 ? -1.416 -16.918 14.276 1.00 43.84 98 ASP A N 1
ATOM 769 C CA . ASP A 1 98 ? -1.082 -16.448 12.920 1.00 43.84 98 ASP A CA 1
ATOM 770 C C . ASP A 1 98 ? -1.373 -14.947 12.747 1.00 43.84 98 ASP A C 1
ATOM 772 O O . ASP A 1 98 ? -0.509 -14.189 12.306 1.00 43.84 98 ASP A O 1
ATOM 776 N N . TYR A 1 99 ? -2.535 -14.475 13.217 1.00 47.91 99 TYR A N 1
ATOM 777 C CA . TYR A 1 99 ? -2.897 -13.051 13.152 1.00 47.91 99 TYR A CA 1
ATOM 778 C C . TYR A 1 99 ? -2.056 -12.161 14.084 1.00 47.91 99 TYR A C 1
ATOM 780 O O . TYR A 1 99 ? -1.798 -10.997 13.766 1.00 47.91 99 TYR A O 1
ATOM 788 N N . MET A 1 100 ? -1.615 -12.674 15.240 1.00 43.59 100 MET A N 1
ATOM 789 C CA . MET A 1 100 ? -0.708 -11.940 16.130 1.00 43.59 100 MET A CA 1
ATOM 790 C C . MET A 1 100 ? 0.710 -11.872 15.575 1.00 43.59 100 MET A C 1
ATOM 792 O O . MET A 1 100 ? 1.323 -10.820 15.707 1.00 43.59 100 MET A O 1
ATOM 796 N N . LYS A 1 101 ? 1.207 -12.907 14.883 1.00 39.94 101 LYS A N 1
ATOM 797 C CA . LYS A 1 101 ? 2.500 -12.816 14.187 1.00 39.94 101 LYS A CA 1
ATOM 798 C C . LYS A 1 101 ? 2.483 -11.768 13.074 1.00 39.94 101 LYS A C 1
ATOM 800 O O . LYS A 1 101 ? 3.457 -11.035 12.926 1.00 39.94 101 LYS A O 1
ATOM 805 N N . GLU A 1 102 ? 1.374 -11.631 12.346 1.00 45.53 102 GLU A N 1
ATOM 806 C CA . GLU A 1 102 ? 1.207 -10.575 11.337 1.00 45.53 102 GLU A CA 1
ATOM 807 C C . GLU A 1 102 ? 1.212 -9.172 11.972 1.00 45.53 102 GLU A C 1
ATOM 809 O O . GLU A 1 102 ? 1.937 -8.284 11.515 1.00 45.53 102 GLU A O 1
ATOM 814 N N . ARG A 1 103 ? 0.495 -8.981 13.089 1.00 47.03 103 ARG A N 1
ATOM 815 C CA . ARG A 1 103 ? 0.470 -7.705 13.832 1.00 47.03 103 ARG A CA 1
ATOM 816 C C . ARG A 1 103 ? 1.775 -7.368 14.555 1.00 47.03 103 ARG A C 1
ATOM 818 O O . ARG A 1 103 ? 2.167 -6.205 14.555 1.00 47.03 103 ARG A O 1
ATOM 825 N N . GLU A 1 104 ? 2.452 -8.345 15.149 1.00 39.25 104 GLU A N 1
ATOM 826 C CA . GLU A 1 104 ? 3.762 -8.147 15.780 1.00 39.25 104 GLU A CA 1
ATOM 827 C C . GLU A 1 104 ? 4.841 -7.854 14.733 1.00 39.25 104 GLU A C 1
ATOM 829 O O . GLU A 1 104 ? 5.710 -7.020 14.983 1.00 39.25 104 GLU A O 1
ATOM 834 N N . SER A 1 105 ? 4.756 -8.431 13.526 1.00 40.53 105 SER A N 1
ATOM 835 C CA . SER A 1 105 ? 5.677 -8.083 12.435 1.00 40.53 105 SER A CA 1
ATOM 836 C C . SER A 1 105 ? 5.522 -6.629 11.964 1.00 40.53 105 SER A C 1
ATOM 838 O O . SER A 1 105 ? 6.520 -5.975 11.672 1.00 40.53 105 SER A O 1
ATOM 840 N N . LEU A 1 106 ? 4.295 -6.087 11.977 1.00 41.22 106 LEU A N 1
ATOM 841 C CA . LEU A 1 106 ? 4.014 -4.677 11.675 1.00 41.22 106 LEU A CA 1
ATOM 842 C C . LEU A 1 106 ? 4.457 -3.722 12.797 1.00 41.22 106 LEU A C 1
ATOM 844 O O . LEU A 1 106 ? 4.750 -2.561 12.529 1.00 41.22 106 LEU A O 1
ATOM 848 N N . LEU A 1 107 ? 4.533 -4.205 14.041 1.00 36.94 107 LEU A N 1
ATOM 849 C CA . LEU A 1 107 ? 5.034 -3.446 15.196 1.00 36.94 107 LEU A CA 1
ATOM 850 C C . LEU A 1 107 ? 6.563 -3.515 15.346 1.00 36.94 107 LEU A C 1
ATOM 852 O O . LEU A 1 107 ? 7.143 -2.676 16.028 1.00 36.94 107 LEU A O 1
ATOM 856 N N . THR A 1 108 ? 7.221 -4.474 14.689 1.00 28.39 108 THR A N 1
ATOM 857 C CA . THR A 1 108 ? 8.670 -4.704 14.790 1.00 28.39 108 THR A CA 1
ATOM 858 C C . THR A 1 108 ? 9.410 -4.254 13.524 1.00 28.39 108 THR A C 1
ATOM 860 O O . THR A 1 108 ? 10.307 -4.936 13.031 1.00 28.39 108 THR A O 1
ATOM 863 N N . VAL A 1 109 ? 9.082 -3.073 12.994 1.00 31.06 109 VAL A N 1
ATOM 864 C CA . VAL A 1 109 ? 10.054 -2.328 12.181 1.00 31.06 109 VAL A CA 1
ATOM 865 C C . VAL A 1 109 ? 11.031 -1.693 13.167 1.00 31.06 109 VAL A C 1
ATOM 867 O O . VAL A 1 109 ? 10.697 -0.739 13.864 1.00 31.06 109 VAL A O 1
ATOM 870 N N . HIS A 1 110 ? 12.208 -2.308 13.284 1.00 34.38 110 HIS A N 1
ATOM 871 C CA . HIS A 1 110 ? 13.307 -1.832 14.118 1.00 34.38 110 HIS A CA 1
ATOM 872 C C . HIS A 1 110 ? 13.671 -0.388 13.736 1.00 34.38 110 HIS A C 1
ATOM 874 O O . HIS A 1 110 ? 13.941 -0.112 12.564 1.00 34.38 110 HIS A O 1
ATOM 880 N N . LEU A 1 111 ? 13.680 0.499 14.738 1.00 32.94 111 LEU A N 1
ATOM 881 C CA . LEU A 1 111 ? 14.508 1.709 14.742 1.00 32.94 111 LEU A CA 1
ATOM 882 C C . LEU A 1 111 ? 15.994 1.328 14.719 1.00 32.94 111 LEU A C 1
ATOM 884 O O . LEU A 1 111 ? 16.341 0.307 15.359 1.00 32.94 111 LEU A O 1
#

Organism: Camelus bactrianus (NCBI:txid9837)

Secondary structure (DSSP, 8-state):
--HHHHHHHHHHHHHHHHHHHHHHHHHHHHHHHHHHHHHHHHHHHHHHHHHHSPPPPTT---SSEEEEEE-GGG--SS-EEEEEETTTTSTT-TTHHHHHHHHHHHH----